Protein AF-A0A2I1HW69-F1 (afdb_monomer_lite)

Foldseek 3Di:
DDQPDQDADFQQAALLQRQRLQPRDRVSVDDDPDDRNDHDDCVRSVDPDDFKDKDKQDVVVVCPPPHPQLVVSNVVSCVSNVNPDDSVHMDMHMHGPVVVVVRVVSVVVVVVVVVVVVVPPDDDDDDDDDDDDDDDDDDDDDDDDDDDDDDDDDDDDDDDDDDDDDDDD

Sequence (169 aa):
MAMPYERQYAIGACFLCQQCLYCESKLSITTCQCDLNKKPTLKNTGREKRNLYSRVYNPQTKHTVYNKLQLEKLVEANKFYSYDIDFSSKFNFSLCVICHNIMTRLKRKFSKNITRASSSMTSKSSSNKNLSSRSSRSKDKLKNLNKTSSLVVTLKMGPQLISKIRNIA

Structure (mmCIF, N/CA/C/O backbone):
data_AF-A0A2I1HW69-F1
#
_entry.id   AF-A0A2I1HW69-F1
#
loop_
_atom_site.group_PDB
_atom_site.id
_atom_site.type_symbol
_atom_site.label_atom_id
_atom_site.label_alt_id
_atom_site.label_comp_id
_atom_site.label_asym_id
_atom_site.label_entity_id
_atom_site.label_seq_id
_atom_site.pdbx_PDB_ins_code
_atom_site.Cartn_x
_atom_site.Cartn_y
_atom_site.Cartn_z
_atom_site.occupancy
_atom_site.B_iso_or_equiv
_atom_site.auth_seq_id
_atom_site.auth_comp_id
_atom_site.auth_asym_id
_atom_site.auth_atom_id
_atom_site.pdbx_PDB_model_num
ATOM 1 N N . MET A 1 1 ? -7.735 21.121 -12.039 1.00 40.25 1 MET A N 1
ATOM 2 C CA . MET A 1 1 ? -6.622 20.165 -12.232 1.00 40.25 1 MET A CA 1
ATOM 3 C C . MET A 1 1 ? -7.207 18.765 -12.177 1.00 40.25 1 MET A C 1
ATOM 5 O O . MET A 1 1 ? -7.644 18.354 -11.111 1.00 40.25 1 MET A O 1
ATOM 9 N N . ALA A 1 2 ? -7.329 18.091 -13.321 1.00 38.12 2 ALA A N 1
ATOM 10 C CA . ALA A 1 2 ? -7.860 16.732 -13.377 1.00 38.12 2 ALA A CA 1
ATOM 11 C C . ALA A 1 2 ? -6.825 15.761 -12.785 1.00 38.12 2 ALA A C 1
ATOM 13 O O . ALA A 1 2 ? -5.681 15.727 -13.237 1.00 38.12 2 ALA A O 1
ATOM 14 N N . MET A 1 3 ? -7.210 15.020 -11.744 1.00 49.12 3 MET A N 1
ATOM 15 C CA . MET A 1 3 ? -6.402 13.926 -11.202 1.00 49.12 3 MET A CA 1
ATOM 16 C C . MET A 1 3 ? -6.294 12.840 -12.282 1.00 49.12 3 MET A C 1
ATOM 18 O O . MET A 1 3 ? -7.328 12.413 -12.799 1.00 49.12 3 MET A O 1
ATOM 22 N N . PRO A 1 4 ? -5.085 12.421 -12.690 1.00 49.62 4 PRO A N 1
ATOM 23 C CA . PRO A 1 4 ? -4.938 11.572 -13.854 1.00 49.62 4 PRO A CA 1
ATOM 24 C C . PRO A 1 4 ? -5.277 10.129 -13.467 1.00 49.62 4 PRO A C 1
ATOM 26 O O . PRO A 1 4 ? -4.478 9.458 -12.817 1.00 49.62 4 PRO A O 1
ATOM 29 N N . TYR A 1 5 ? -6.422 9.660 -13.964 1.00 51.84 5 TYR A N 1
ATOM 30 C CA . TYR A 1 5 ? -6.883 8.268 -14.001 1.00 51.84 5 TYR A CA 1
ATOM 31 C C . TYR A 1 5 ? -7.371 7.673 -12.671 1.00 51.84 5 TYR A C 1
ATOM 33 O O . TYR A 1 5 ? -6.613 7.530 -11.714 1.00 51.84 5 TYR A O 1
ATOM 41 N N . GLU A 1 6 ? -8.622 7.202 -12.672 1.00 54.16 6 GLU A N 1
ATOM 42 C CA . GLU A 1 6 ? -9.007 6.052 -11.852 1.00 54.16 6 GLU A CA 1
ATOM 43 C C . GLU A 1 6 ? -8.069 4.900 -12.208 1.00 54.16 6 GLU A C 1
ATOM 45 O O . GLU A 1 6 ? -7.938 4.514 -13.373 1.00 54.16 6 GLU A O 1
ATOM 50 N N . ARG A 1 7 ? -7.341 4.392 -11.217 1.00 70.00 7 ARG A N 1
ATOM 51 C CA . ARG A 1 7 ? -6.439 3.261 -11.414 1.00 70.00 7 ARG A CA 1
ATOM 52 C C . ARG A 1 7 ? -6.795 2.208 -10.401 1.00 70.00 7 ARG A C 1
ATOM 54 O O . ARG A 1 7 ? -6.652 2.433 -9.204 1.00 70.00 7 ARG A O 1
ATOM 61 N N . GLN A 1 8 ? -7.162 1.029 -10.883 1.00 85.31 8 GLN A N 1
ATOM 62 C CA . GLN A 1 8 ? -7.163 -0.145 -10.027 1.00 85.31 8 GLN A CA 1
ATOM 63 C C . GLN A 1 8 ? -5.765 -0.331 -9.428 1.00 85.31 8 GLN A C 1
ATOM 65 O O . GLN A 1 8 ? -4.737 -0.124 -10.085 1.00 85.31 8 GLN A O 1
ATOM 70 N N . TYR A 1 9 ? -5.723 -0.686 -8.148 1.00 92.38 9 TYR A N 1
ATOM 71 C CA . TYR A 1 9 ? -4.462 -0.904 -7.459 1.00 92.38 9 TYR A CA 1
ATOM 72 C C . TYR A 1 9 ? -3.683 -2.078 -8.081 1.00 92.38 9 TYR A C 1
ATOM 74 O O . TYR A 1 9 ? -4.198 -3.187 -8.191 1.00 92.38 9 TYR A O 1
ATOM 82 N N . ALA A 1 10 ? -2.408 -1.853 -8.413 1.00 91.56 10 ALA A N 1
ATOM 83 C CA . ALA A 1 10 ? -1.507 -2.883 -8.929 1.00 91.56 10 ALA A CA 1
ATOM 84 C C . ALA A 1 10 ? -0.494 -3.339 -7.863 1.00 91.56 10 ALA A C 1
ATOM 86 O O . ALA A 1 10 ? 0.165 -2.522 -7.213 1.00 91.56 10 ALA A O 1
ATOM 87 N N . ILE A 1 11 ? -0.306 -4.654 -7.708 1.00 90.62 11 ILE A N 1
ATOM 88 C CA . ILE A 1 11 ? 0.536 -5.241 -6.645 1.00 90.62 11 ILE A CA 1
ATOM 89 C C . ILE A 1 11 ? 2.034 -4.904 -6.784 1.00 90.62 11 ILE A C 1
ATOM 91 O O . ILE 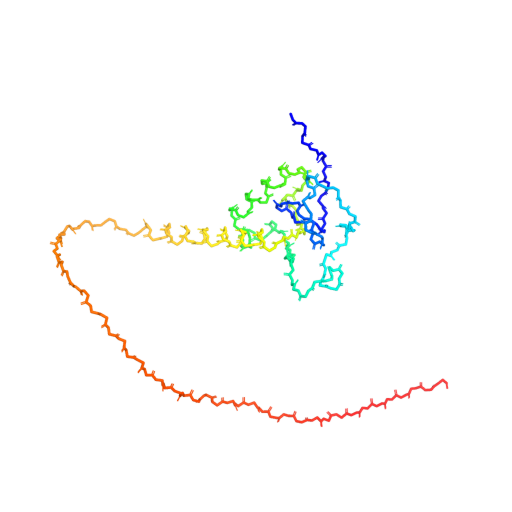A 1 11 ? 2.769 -4.904 -5.786 1.00 90.62 11 ILE A O 1
ATOM 95 N N . GLY A 1 12 ? 2.474 -4.590 -8.005 1.00 92.19 12 GLY A N 1
ATOM 96 C CA . GLY A 1 12 ? 3.800 -4.084 -8.357 1.00 92.19 12 GLY A CA 1
ATOM 97 C C . GLY A 1 12 ? 4.022 -2.606 -8.028 1.00 92.19 12 GLY A C 1
ATOM 98 O O . GLY A 1 12 ? 5.124 -2.096 -8.234 1.00 92.19 12 GLY A O 1
ATOM 99 N N . ALA A 1 13 ? 3.020 -1.920 -7.474 1.00 93.88 13 ALA A N 1
ATOM 100 C CA . ALA A 1 13 ? 3.118 -0.549 -6.997 1.00 93.88 13 ALA A CA 1
ATOM 101 C C . ALA A 1 13 ? 3.024 -0.465 -5.465 1.00 93.88 13 ALA A C 1
ATOM 103 O O . ALA A 1 13 ? 2.310 -1.222 -4.794 1.00 93.88 13 ALA A O 1
ATOM 104 N N . CYS A 1 14 ? 3.731 0.509 -4.893 1.00 95.50 14 CYS A N 1
ATOM 105 C CA . CYS A 1 14 ? 3.540 0.887 -3.501 1.00 95.50 14 CYS A CA 1
ATOM 106 C C . CYS A 1 14 ? 2.154 1.515 -3.321 1.00 95.50 14 CYS A C 1
ATOM 108 O O . CYS A 1 14 ? 1.873 2.562 -3.899 1.00 95.50 14 CYS A O 1
ATOM 110 N N . PHE A 1 15 ? 1.330 0.938 -2.450 1.00 96.31 15 PHE A N 1
ATOM 111 C CA . PHE A 1 15 ? -0.031 1.407 -2.192 1.00 96.31 15 PHE A CA 1
ATOM 112 C C . PHE A 1 15 ? -0.075 2.877 -1.744 1.00 96.31 15 PHE A C 1
ATOM 114 O O . PHE A 1 15 ? -0.875 3.663 -2.237 1.00 96.31 15 PHE A O 1
ATOM 121 N N . LEU A 1 16 ? 0.840 3.287 -0.860 1.00 96.69 16 LEU A N 1
ATOM 122 C CA . LEU A 1 16 ? 0.820 4.630 -0.268 1.00 96.69 16 LEU A CA 1
ATOM 123 C C . LEU A 1 16 ? 1.410 5.732 -1.155 1.00 96.69 16 LEU A C 1
ATOM 125 O O . LEU A 1 16 ? 1.182 6.909 -0.883 1.00 96.69 16 LEU A O 1
ATOM 129 N N . CYS A 1 17 ? 2.216 5.391 -2.162 1.00 95.44 17 CYS A N 1
ATOM 130 C CA . CYS A 1 17 ? 2.924 6.404 -2.944 1.00 95.44 17 CYS A CA 1
ATOM 131 C C . CYS A 1 17 ? 2.950 6.164 -4.454 1.00 95.44 17 CYS A C 1
ATOM 133 O O . CYS A 1 17 ? 3.603 6.943 -5.142 1.00 95.44 17 CYS A O 1
ATOM 135 N N . GLN A 1 18 ? 2.306 5.119 -4.976 1.00 93.88 18 GLN A N 1
ATOM 136 C CA . GLN A 1 18 ? 2.347 4.752 -6.397 1.00 93.88 18 GLN A CA 1
ATOM 137 C C . GLN A 1 18 ? 3.769 4.660 -6.984 1.00 93.88 18 GLN A C 1
ATOM 139 O O . GLN A 1 18 ? 3.990 4.890 -8.167 1.00 93.88 18 GLN A O 1
ATOM 144 N N . GLN A 1 19 ? 4.772 4.347 -6.167 1.00 93.75 19 GLN A N 1
ATOM 145 C CA . GLN A 1 19 ? 6.111 4.063 -6.670 1.00 93.75 19 GLN A CA 1
ATOM 146 C C . GLN A 1 19 ? 6.138 2.648 -7.253 1.00 93.75 19 GLN A C 1
ATOM 148 O O . GLN A 1 19 ? 5.696 1.711 -6.583 1.00 93.75 19 GLN A O 1
ATOM 153 N N . CYS A 1 20 ? 6.663 2.487 -8.468 1.00 92.62 20 CYS A N 1
ATOM 154 C CA . CYS A 1 20 ? 6.915 1.176 -9.052 1.00 92.62 20 CYS A CA 1
ATOM 155 C C . CYS A 1 20 ? 7.955 0.436 -8.211 1.00 92.62 20 CYS A C 1
ATOM 157 O O . CYS A 1 20 ? 9.022 0.963 -7.912 1.00 92.62 20 CYS A O 1
ATOM 159 N N . LEU A 1 21 ? 7.666 -0.799 -7.829 1.00 92.38 21 LEU A N 1
ATOM 160 C CA . LEU A 1 21 ? 8.534 -1.578 -6.946 1.00 92.38 21 LEU A CA 1
ATOM 161 C C . LEU A 1 21 ? 9.628 -2.349 -7.699 1.00 92.38 21 LEU A C 1
ATOM 163 O O . LEU A 1 21 ? 10.435 -3.032 -7.071 1.00 92.38 21 LEU A O 1
ATOM 167 N N . TYR A 1 22 ? 9.655 -2.221 -9.026 1.00 90.19 22 TYR A N 1
ATOM 168 C CA . TYR A 1 22 ? 10.688 -2.750 -9.912 1.00 90.19 22 TYR A CA 1
ATOM 169 C C . TYR A 1 22 ? 11.728 -1.674 -10.247 1.00 90.19 22 TYR A C 1
ATOM 171 O O . TYR A 1 22 ? 12.899 -1.800 -9.889 1.00 90.19 22 TYR A O 1
ATOM 179 N N . CYS A 1 23 ? 11.278 -0.588 -10.882 1.00 89.75 23 CYS A N 1
ATOM 180 C CA . CYS A 1 23 ? 12.136 0.475 -11.409 1.00 89.75 23 CYS A CA 1
ATOM 181 C C . CYS A 1 23 ? 12.105 1.777 -10.594 1.00 89.75 23 CYS A C 1
ATOM 183 O O . CYS A 1 23 ? 12.738 2.746 -10.988 1.00 89.75 23 CYS A O 1
ATOM 185 N N . GLU A 1 24 ? 11.357 1.831 -9.487 1.00 89.94 24 GLU A N 1
ATOM 186 C CA . GLU A 1 24 ? 11.245 3.000 -8.594 1.00 89.94 24 GLU A CA 1
ATOM 187 C C . GLU A 1 24 ? 10.648 4.275 -9.190 1.00 89.94 24 GLU A C 1
ATOM 189 O O . GLU A 1 24 ? 10.500 5.263 -8.469 1.00 89.94 24 GLU A O 1
ATOM 194 N N . SER A 1 25 ? 10.210 4.248 -10.446 1.00 90.06 25 SER A N 1
ATOM 195 C CA . SER A 1 25 ? 9.507 5.364 -11.075 1.00 90.06 25 SER A CA 1
ATOM 196 C C . SER A 1 25 ? 8.204 5.690 -10.342 1.00 90.06 25 SER A C 1
ATOM 198 O O . SER A 1 25 ? 7.474 4.804 -9.885 1.00 90.06 25 SER A O 1
ATOM 200 N N . LYS A 1 26 ? 7.885 6.981 -10.246 1.00 91.19 26 LYS A N 1
ATOM 201 C CA . LYS A 1 26 ? 6.626 7.464 -9.679 1.00 91.19 26 LYS A CA 1
ATOM 202 C C . LYS A 1 26 ? 5.516 7.317 -10.722 1.00 91.19 26 LYS A C 1
ATOM 204 O O . LYS A 1 26 ? 5.424 8.118 -11.647 1.00 91.19 26 LYS A O 1
ATOM 209 N N . LEU A 1 27 ? 4.645 6.326 -10.548 1.00 89.31 27 LEU A N 1
ATOM 210 C CA . LEU A 1 27 ? 3.608 5.989 -11.531 1.00 89.31 27 LEU A CA 1
ATOM 211 C C . LEU A 1 27 ? 2.553 7.092 -11.694 1.00 89.31 27 LEU A C 1
ATOM 213 O O . LEU A 1 27 ? 1.882 7.142 -12.721 1.00 89.31 27 LEU A O 1
ATOM 217 N N . SER A 1 28 ? 2.409 7.988 -10.713 1.00 80.75 28 SER A N 1
ATOM 218 C CA . SER A 1 28 ? 1.500 9.137 -10.809 1.00 80.75 28 SER A CA 1
ATOM 219 C C . SER A 1 28 ? 1.988 10.227 -11.772 1.00 80.75 28 SER A C 1
ATOM 221 O O . SER A 1 28 ? 1.219 11.123 -12.092 1.00 80.75 28 SER A O 1
ATOM 223 N N . ILE A 1 29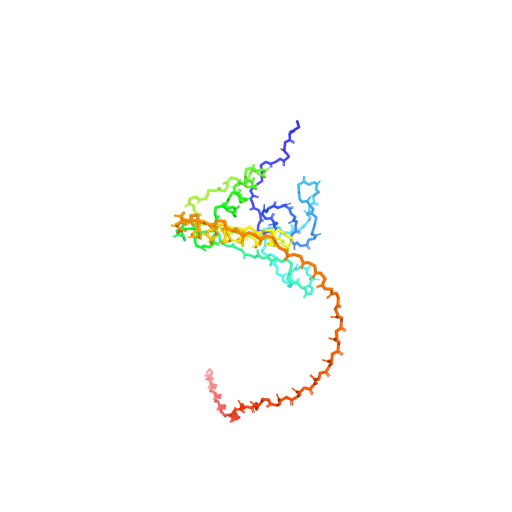 ? 3.260 10.190 -12.190 1.00 79.38 29 ILE A N 1
ATOM 224 C CA . ILE A 1 29 ? 3.901 11.233 -13.012 1.00 79.38 29 ILE A CA 1
ATOM 225 C C . ILE A 1 29 ? 4.479 10.636 -14.298 1.00 79.38 29 ILE A C 1
ATOM 227 O O . ILE A 1 29 ? 4.448 11.271 -15.346 1.00 79.38 29 ILE A O 1
ATOM 231 N N . THR A 1 30 ? 5.008 9.414 -14.228 1.00 81.00 30 THR A N 1
ATOM 232 C CA . THR A 1 30 ? 5.785 8.806 -15.310 1.00 81.00 30 THR A CA 1
ATOM 233 C C . THR A 1 30 ? 5.197 7.459 -15.706 1.00 81.00 30 THR A C 1
ATOM 235 O O . THR A 1 30 ? 4.746 6.687 -14.855 1.00 81.00 30 THR A O 1
ATOM 238 N N . THR A 1 31 ? 5.232 7.159 -17.003 1.00 81.81 31 THR A N 1
ATOM 239 C CA . THR A 1 31 ? 4.901 5.833 -17.529 1.00 81.81 31 THR A CA 1
ATOM 240 C C . THR A 1 31 ? 5.986 4.822 -17.147 1.00 81.81 31 THR A C 1
ATOM 242 O O . THR A 1 31 ? 7.161 5.153 -16.995 1.00 81.81 31 THR A O 1
ATOM 245 N N . CYS A 1 32 ? 5.589 3.572 -16.933 1.00 86.00 32 CYS A N 1
ATOM 246 C CA . CYS A 1 32 ? 6.475 2.489 -16.518 1.00 86.00 32 CYS A CA 1
ATOM 247 C C . CYS A 1 32 ? 6.236 1.277 -17.418 1.00 86.00 32 CYS A C 1
ATOM 249 O O . CYS A 1 32 ? 5.090 0.981 -17.737 1.00 86.00 32 CYS A O 1
ATOM 251 N N . GLN A 1 33 ? 7.313 0.583 -17.797 1.00 88.88 33 GLN A N 1
ATOM 252 C CA . GLN A 1 33 ? 7.274 -0.611 -18.654 1.00 88.88 33 GLN A CA 1
ATOM 253 C C . GLN A 1 33 ? 7.292 -1.929 -17.860 1.00 88.88 33 GLN A C 1
ATOM 255 O O . GLN A 1 33 ? 7.381 -3.011 -18.431 1.00 88.88 33 GLN A O 1
ATOM 260 N N . CYS A 1 34 ? 7.272 -1.863 -16.527 1.00 88.94 34 CYS A N 1
ATOM 261 C CA . CYS A 1 34 ? 7.279 -3.057 -15.692 1.00 88.94 34 CYS A CA 1
ATOM 262 C C . CYS A 1 34 ? 5.893 -3.708 -15.659 1.00 88.94 34 CYS A C 1
ATOM 264 O O . CYS A 1 34 ? 4.875 -3.023 -15.607 1.00 88.94 34 CYS A O 1
ATOM 266 N N . ASP A 1 35 ? 5.863 -5.036 -15.582 1.00 89.44 35 ASP A N 1
ATOM 267 C CA . ASP A 1 35 ? 4.634 -5.786 -15.331 1.00 89.44 35 ASP A CA 1
ATOM 268 C C . ASP A 1 35 ? 4.197 -5.612 -13.865 1.00 89.44 35 ASP A C 1
ATOM 270 O O . ASP A 1 35 ? 4.711 -6.270 -12.956 1.00 89.44 35 ASP A O 1
ATOM 274 N N . LEU A 1 36 ? 3.257 -4.692 -13.634 1.00 89.69 36 LEU A N 1
ATOM 275 C CA . LEU A 1 36 ? 2.774 -4.334 -12.296 1.00 89.69 36 LEU A CA 1
ATOM 276 C C . LEU A 1 36 ? 1.774 -5.341 -11.710 1.00 89.69 36 LEU A C 1
ATOM 278 O O . LEU A 1 36 ? 1.445 -5.245 -10.525 1.00 89.69 36 LEU A O 1
ATOM 282 N N . ASN A 1 37 ? 1.292 -6.298 -12.504 1.00 87.94 37 ASN A N 1
ATOM 283 C CA . ASN A 1 37 ? 0.369 -7.336 -12.038 1.00 87.94 37 ASN A CA 1
ATOM 284 C C . ASN A 1 37 ? 1.119 -8.488 -11.368 1.00 87.94 37 ASN A C 1
ATOM 286 O O . ASN A 1 37 ? 0.560 -9.229 -10.556 1.00 87.94 37 ASN A O 1
ATOM 290 N N . LYS A 1 38 ? 2.414 -8.619 -11.660 1.00 85.94 38 LYS A N 1
ATOM 291 C CA . LYS A 1 38 ? 3.289 -9.562 -10.976 1.00 85.94 38 LYS A CA 1
ATOM 292 C C . LYS A 1 38 ? 3.774 -8.978 -9.657 1.00 85.94 38 LYS A C 1
ATOM 294 O O . LYS A 1 38 ? 4.020 -7.786 -9.495 1.00 85.94 38 LYS A O 1
ATOM 299 N N . LYS A 1 39 ? 3.925 -9.862 -8.672 1.00 84.88 39 LYS A N 1
ATOM 300 C CA . LYS A 1 39 ? 4.506 -9.502 -7.384 1.00 84.88 39 LYS A CA 1
ATOM 301 C C . LYS A 1 39 ? 6.024 -9.317 -7.542 1.00 84.88 39 LYS A C 1
ATOM 303 O O . LYS A 1 39 ? 6.700 -10.248 -8.000 1.00 84.88 39 LYS A O 1
ATOM 308 N N . PRO A 1 40 ? 6.595 -8.183 -7.105 1.00 83.44 40 PRO A N 1
ATOM 309 C CA . PRO A 1 40 ? 8.040 -8.015 -7.090 1.00 83.44 40 PRO A CA 1
ATOM 310 C C . PRO A 1 40 ? 8.692 -9.006 -6.117 1.00 83.44 40 PRO A C 1
ATOM 312 O O . PRO A 1 40 ? 8.227 -9.235 -4.998 1.00 83.44 40 PRO A O 1
ATOM 315 N N . THR A 1 41 ? 9.790 -9.605 -6.546 1.00 81.00 41 THR A N 1
ATOM 316 C CA . THR A 1 41 ? 10.643 -10.537 -5.806 1.00 81.00 41 THR A CA 1
ATOM 317 C C . THR A 1 41 ? 12.097 -10.106 -5.998 1.00 81.00 41 THR A C 1
ATOM 319 O O . THR A 1 41 ? 12.408 -9.380 -6.940 1.00 81.00 41 THR A O 1
ATOM 322 N N . LEU A 1 42 ? 13.025 -10.540 -5.134 1.00 74.38 42 LEU A N 1
ATOM 323 C CA . LEU A 1 42 ? 14.448 -10.227 -5.359 1.00 74.38 42 LEU A CA 1
ATOM 324 C C . LEU A 1 42 ? 14.900 -10.674 -6.760 1.00 74.38 42 LEU A C 1
ATOM 326 O O . LEU A 1 42 ? 15.548 -9.915 -7.472 1.00 74.38 42 LEU A O 1
ATOM 330 N N . LYS A 1 43 ? 14.466 -11.870 -7.183 1.00 73.56 43 LYS A N 1
ATOM 331 C CA . LYS A 1 43 ? 14.834 -12.464 -8.473 1.00 73.56 43 LYS A CA 1
ATOM 332 C C . LYS A 1 43 ? 14.392 -11.617 -9.671 1.00 73.56 43 LYS A C 1
ATOM 334 O O . LYS A 1 43 ? 15.162 -11.466 -10.605 1.00 73.56 43 LYS A O 1
ATOM 339 N N . ASN A 1 44 ? 13.178 -11.061 -9.650 1.00 73.06 44 ASN A N 1
ATOM 340 C CA . ASN A 1 44 ? 12.619 -10.334 -10.802 1.00 73.06 44 ASN A CA 1
ATOM 341 C C . ASN A 1 44 ? 12.824 -8.809 -10.759 1.00 73.06 44 ASN A C 1
ATOM 343 O O . ASN A 1 44 ? 12.435 -8.121 -11.697 1.00 73.06 44 ASN A O 1
ATOM 347 N N . THR A 1 45 ? 13.407 -8.277 -9.683 1.00 72.19 45 THR A N 1
ATOM 348 C CA . THR A 1 45 ? 13.758 -6.850 -9.584 1.00 72.19 45 THR A CA 1
ATOM 349 C C . THR A 1 45 ? 15.212 -6.580 -9.961 1.00 72.19 45 THR A C 1
ATOM 351 O O . THR A 1 45 ? 15.571 -5.424 -10.154 1.00 72.19 45 THR A O 1
ATOM 354 N N . GLY A 1 46 ? 16.051 -7.620 -10.059 1.00 73.38 46 GLY A N 1
ATOM 355 C CA . GLY A 1 46 ? 17.488 -7.471 -10.310 1.00 73.38 46 GLY A CA 1
ATOM 356 C C . GLY A 1 46 ? 18.238 -6.828 -9.141 1.00 73.38 46 GLY A C 1
ATOM 357 O O . GLY A 1 46 ? 19.301 -6.251 -9.335 1.00 73.38 46 GLY A O 1
ATOM 358 N N . ARG A 1 47 ? 17.670 -6.872 -7.927 1.00 71.38 47 ARG A N 1
ATOM 359 C CA . ARG A 1 47 ? 18.212 -6.177 -6.754 1.00 71.38 47 ARG A CA 1
ATOM 360 C C . ARG A 1 47 ? 18.716 -7.146 -5.699 1.00 71.38 47 ARG A C 1
ATOM 362 O O . ARG A 1 47 ? 18.067 -8.140 -5.386 1.00 71.38 47 ARG A O 1
ATOM 369 N N . GLU A 1 48 ? 19.818 -6.767 -5.062 1.00 69.75 48 GLU A N 1
ATOM 370 C CA . GLU A 1 48 ? 20.458 -7.548 -3.996 1.00 69.75 48 GLU A CA 1
ATOM 371 C C . GLU A 1 48 ? 19.687 -7.524 -2.667 1.00 69.75 48 GLU A C 1
ATOM 373 O O . GLU A 1 48 ? 19.876 -8.387 -1.812 1.00 69.75 48 GLU A O 1
ATOM 378 N N . LYS A 1 49 ? 18.811 -6.530 -2.460 1.00 68.00 49 LYS A N 1
ATOM 379 C CA . LYS A 1 49 ? 18.091 -6.325 -1.193 1.00 68.00 49 LYS A CA 1
ATOM 380 C C . LYS A 1 49 ? 16.588 -6.184 -1.388 1.00 68.00 49 LYS A C 1
ATOM 382 O O . LYS A 1 49 ? 16.089 -5.725 -2.415 1.00 68.00 49 LYS A O 1
ATOM 387 N N . ARG A 1 50 ? 15.856 -6.566 -0.339 1.00 68.75 50 ARG A N 1
ATOM 388 C CA . ARG A 1 50 ? 14.393 -6.507 -0.275 1.00 68.75 50 ARG A CA 1
ATOM 389 C C . ARG A 1 50 ? 13.912 -5.054 -0.262 1.00 68.75 50 ARG A C 1
ATOM 391 O O . ARG A 1 50 ? 13.941 -4.409 0.778 1.00 68.75 50 ARG A O 1
ATOM 398 N N . ASN A 1 51 ? 13.377 -4.588 -1.388 1.00 75.56 51 ASN A N 1
ATOM 399 C CA . ASN A 1 51 ? 12.809 -3.236 -1.517 1.00 75.56 51 ASN A CA 1
ATOM 400 C C . ASN A 1 51 ? 11.278 -3.188 -1.407 1.00 75.56 51 ASN A C 1
ATOM 402 O O . ASN A 1 51 ? 10.648 -2.170 -1.689 1.00 75.56 51 ASN A O 1
ATOM 406 N N . LEU A 1 52 ? 10.680 -4.293 -0.952 1.00 89.25 52 LEU A N 1
ATOM 407 C CA . LEU A 1 52 ? 9.240 -4.482 -0.878 1.00 89.25 52 LEU A CA 1
ATOM 408 C C . LEU A 1 52 ? 8.809 -5.142 0.433 1.00 89.25 52 LEU A C 1
ATOM 410 O O . LEU A 1 52 ? 9.334 -6.184 0.847 1.00 89.25 52 LEU A O 1
ATOM 414 N N . TYR A 1 53 ? 7.733 -4.603 0.997 1.00 92.19 53 TYR A N 1
ATOM 415 C CA . TYR A 1 53 ? 7.003 -5.179 2.116 1.00 92.19 53 TYR A CA 1
ATOM 416 C C . TYR A 1 53 ? 5.568 -5.489 1.702 1.00 92.19 53 TYR A C 1
ATOM 418 O O . TYR A 1 53 ? 4.734 -4.590 1.623 1.00 92.19 53 TYR A O 1
ATOM 426 N N . SER A 1 54 ? 5.279 -6.767 1.462 1.00 92.62 54 SER A N 1
ATOM 427 C CA . SER A 1 54 ? 3.908 -7.241 1.267 1.00 92.62 54 SER A CA 1
ATOM 428 C C . SER A 1 54 ? 3.154 -7.265 2.590 1.00 92.62 54 SER A C 1
ATOM 430 O O . SER A 1 54 ? 3.709 -7.612 3.638 1.00 92.62 54 SER A O 1
ATOM 432 N N . ARG A 1 55 ? 1.887 -6.886 2.530 1.00 93.56 55 ARG A N 1
ATOM 433 C CA . ARG A 1 55 ? 0.995 -6.704 3.663 1.00 93.56 55 ARG A CA 1
ATOM 434 C C . ARG A 1 55 ? -0.396 -7.204 3.295 1.00 93.56 55 ARG A C 1
ATOM 436 O O . ARG A 1 55 ? -0.769 -7.229 2.128 1.00 93.56 55 ARG A O 1
ATOM 443 N N . VAL A 1 56 ? -1.145 -7.581 4.321 1.00 94.25 56 VAL A N 1
ATOM 444 C CA . VAL A 1 56 ? -2.557 -7.945 4.217 1.00 94.25 56 VAL A CA 1
ATOM 445 C C . VAL A 1 56 ? -3.296 -7.062 5.199 1.00 94.25 56 VAL A C 1
ATOM 447 O O . VAL A 1 56 ? -2.880 -6.986 6.357 1.00 94.25 56 VAL A O 1
ATOM 450 N N . TYR A 1 57 ? -4.330 -6.367 4.748 1.00 94.12 57 TYR A N 1
ATOM 451 C CA . TYR A 1 57 ? -5.313 -5.754 5.626 1.00 94.12 57 TYR A CA 1
ATOM 452 C C . TYR A 1 57 ? -6.437 -6.757 5.878 1.00 94.12 57 TYR A C 1
ATOM 454 O O . TYR A 1 57 ? -6.881 -7.449 4.964 1.00 94.12 57 TYR A O 1
ATOM 462 N N . ASN A 1 58 ? -6.869 -6.856 7.133 1.00 93.81 58 ASN A N 1
ATOM 463 C CA . ASN A 1 58 ? -7.958 -7.736 7.521 1.00 93.81 58 ASN A CA 1
ATOM 464 C C . ASN A 1 58 ? -8.841 -7.045 8.577 1.00 93.81 58 ASN A C 1
ATOM 466 O O . ASN A 1 58 ? -8.389 -6.904 9.723 1.00 93.81 58 ASN A O 1
ATOM 470 N N . PRO A 1 59 ? -10.086 -6.664 8.234 1.00 90.38 59 PRO A N 1
ATOM 471 C CA . PRO A 1 59 ? -10.985 -5.964 9.152 1.00 90.38 59 PRO A CA 1
ATOM 472 C C . PRO A 1 59 ? -11.387 -6.833 10.353 1.00 90.38 59 PRO A C 1
ATOM 474 O O . PRO A 1 59 ? -11.580 -6.323 11.455 1.00 90.38 59 PRO A O 1
ATOM 477 N N . GLN A 1 60 ? -11.376 -8.164 10.204 1.00 89.56 60 GLN A N 1
ATOM 478 C CA . GLN A 1 60 ? -11.704 -9.107 11.283 1.00 89.56 60 GLN A CA 1
ATOM 479 C C . GLN A 1 60 ? -10.683 -9.091 12.431 1.00 89.56 60 GLN A C 1
ATOM 481 O O . GLN A 1 60 ? -10.964 -9.583 13.519 1.00 89.56 60 GLN A O 1
ATOM 486 N N . THR A 1 61 ? -9.497 -8.507 12.224 1.00 85.31 61 THR A N 1
ATOM 487 C CA . THR A 1 61 ? -8.458 -8.431 13.266 1.00 85.31 61 THR A CA 1
ATOM 488 C C . THR A 1 61 ? -8.742 -7.381 14.343 1.00 85.31 61 THR A C 1
ATOM 490 O O . THR A 1 61 ? -7.907 -7.205 15.233 1.00 85.31 61 THR A O 1
ATOM 493 N N . LYS A 1 62 ? -9.878 -6.665 14.278 1.00 74.38 62 LYS A N 1
ATOM 494 C CA . LYS A 1 62 ? -10.283 -5.627 15.248 1.00 74.38 62 LYS A CA 1
ATOM 495 C C . LYS A 1 62 ? -9.152 -4.633 15.565 1.00 74.38 62 LYS A C 1
ATOM 497 O O . LYS A 1 62 ? -8.913 -4.293 16.717 1.00 74.38 62 LYS A O 1
ATOM 502 N N . HIS A 1 63 ? -8.402 -4.212 14.546 1.00 69.31 63 HIS A N 1
ATOM 503 C CA . HIS A 1 63 ? -7.279 -3.267 14.661 1.00 69.31 63 HIS A CA 1
ATOM 504 C C . HIS A 1 63 ? -6.049 -3.730 15.466 1.00 69.31 63 HIS A C 1
ATOM 506 O O . HIS A 1 63 ? -5.142 -2.935 15.716 1.00 69.31 63 HIS A O 1
ATOM 512 N N . THR A 1 64 ? -5.941 -5.016 15.815 1.00 73.38 64 THR A N 1
ATOM 513 C CA . THR A 1 64 ? -4.732 -5.559 16.475 1.00 73.38 64 THR A CA 1
ATOM 514 C C . THR A 1 64 ? -3.493 -5.496 15.571 1.00 73.38 64 THR A C 1
ATOM 516 O O . THR A 1 64 ? -2.370 -5.287 16.037 1.00 73.38 64 THR A O 1
ATOM 519 N N . VAL A 1 65 ? -3.688 -5.620 14.253 1.00 82.81 65 VAL A N 1
ATOM 520 C CA . VAL A 1 65 ? -2.608 -5.542 13.257 1.00 82.81 65 VAL A CA 1
ATOM 521 C C . VAL A 1 65 ? -2.385 -4.106 12.773 1.00 82.81 65 VAL A C 1
ATOM 523 O O . VAL A 1 65 ? -1.231 -3.665 12.710 1.00 82.81 65 VAL A O 1
ATOM 526 N N . TYR A 1 66 ? -3.472 -3.385 12.475 1.00 88.94 66 TYR A N 1
ATOM 527 C CA . TYR A 1 66 ? -3.466 -1.985 12.036 1.00 88.94 66 TYR A CA 1
ATOM 528 C C . TYR A 1 66 ? -4.258 -1.120 12.995 1.00 88.94 66 TYR A C 1
ATOM 530 O O . TYR A 1 66 ? -5.474 -1.258 13.093 1.00 88.94 66 TYR A O 1
ATOM 538 N N . ASN A 1 67 ? -3.576 -0.183 13.640 1.00 91.50 67 ASN A N 1
ATOM 539 C CA . ASN A 1 67 ? -4.250 0.796 14.479 1.00 91.50 67 ASN A CA 1
ATOM 540 C C . ASN A 1 67 ? -5.005 1.855 13.651 1.00 91.50 67 ASN A C 1
ATOM 542 O O . ASN A 1 67 ? -4.898 1.904 12.423 1.00 91.50 67 ASN A O 1
ATOM 546 N N . LYS A 1 68 ? -5.711 2.752 14.352 1.00 91.31 68 LYS A N 1
ATOM 547 C CA . LYS A 1 68 ? -6.488 3.842 13.746 1.00 91.31 68 LYS A CA 1
ATOM 548 C C . LYS A 1 68 ? -5.662 4.710 12.785 1.00 91.31 68 LYS A C 1
ATOM 550 O O . LYS A 1 68 ? -6.058 4.885 11.644 1.00 91.31 68 LYS A O 1
ATOM 555 N N . LEU A 1 69 ? -4.480 5.169 13.204 1.00 94.00 69 LEU A N 1
ATOM 556 C CA . LEU A 1 69 ? -3.618 6.038 12.386 1.00 94.00 69 LEU A CA 1
ATOM 557 C C . LEU A 1 69 ? -3.111 5.345 11.113 1.00 94.00 69 LEU A C 1
ATOM 559 O O . LEU A 1 69 ? -2.943 5.967 10.068 1.00 94.00 69 LEU A O 1
ATOM 563 N N . GLN A 1 70 ? -2.820 4.047 11.201 1.00 95.38 70 GLN A N 1
ATOM 564 C CA . GLN A 1 70 ? -2.423 3.251 10.046 1.00 95.38 70 GLN A CA 1
ATOM 565 C C . GLN A 1 70 ? -3.594 3.068 9.079 1.00 95.38 70 GLN A C 1
ATOM 567 O O . GLN A 1 70 ? -3.382 3.152 7.873 1.00 95.38 70 GLN A O 1
ATOM 572 N N . LEU A 1 71 ? -4.806 2.841 9.595 1.00 94.31 71 LEU A N 1
ATOM 573 C CA . LEU A 1 71 ? -6.007 2.734 8.771 1.00 94.31 71 LEU A CA 1
ATOM 574 C C . LEU A 1 71 ? -6.338 4.063 8.087 1.00 94.31 71 LEU A C 1
ATOM 576 O O . LEU A 1 71 ? -6.536 4.069 6.879 1.00 94.31 71 LEU A O 1
ATOM 580 N N . GLU A 1 72 ? -6.302 5.180 8.814 1.00 95.69 72 GLU A N 1
ATOM 581 C CA . GLU A 1 72 ? -6.473 6.525 8.246 1.00 95.69 72 GLU A CA 1
ATOM 582 C C . GLU A 1 72 ? -5.502 6.761 7.084 1.00 95.69 72 GLU A C 1
ATOM 584 O O . GLU A 1 72 ? -5.916 7.222 6.025 1.00 95.69 72 GLU A O 1
ATOM 589 N N . LYS A 1 73 ? -4.232 6.352 7.228 1.00 97.38 73 LYS A N 1
ATOM 590 C CA . LYS A 1 73 ? -3.239 6.479 6.151 1.00 97.38 73 LYS A CA 1
ATOM 591 C C . LYS A 1 73 ? -3.571 5.632 4.919 1.00 97.38 73 LYS A C 1
ATOM 593 O O . LYS A 1 73 ? -3.296 6.057 3.798 1.00 97.38 73 LYS A O 1
ATOM 598 N N . LEU A 1 74 ? -4.121 4.431 5.111 1.00 96.69 74 LEU A N 1
ATOM 599 C CA . LEU A 1 74 ? -4.549 3.577 4.001 1.00 96.69 74 LEU A CA 1
ATOM 600 C C . LEU A 1 74 ? -5.790 4.151 3.308 1.00 96.69 74 LEU A C 1
ATOM 602 O O . LEU A 1 74 ? -5.817 4.190 2.083 1.00 96.69 74 LEU A O 1
ATOM 606 N N . VAL A 1 75 ? -6.773 4.635 4.070 1.00 96.00 75 VAL A N 1
ATOM 607 C CA . VAL A 1 75 ? -7.992 5.269 3.541 1.00 96.00 75 VAL A CA 1
ATOM 608 C C . VAL A 1 75 ? -7.656 6.553 2.780 1.00 96.00 75 VAL A C 1
ATOM 610 O O . VAL A 1 75 ? -8.165 6.767 1.683 1.00 96.00 75 VAL A O 1
ATOM 613 N N . GLU A 1 76 ? -6.750 7.374 3.314 1.00 96.69 76 GLU A N 1
ATOM 614 C CA . GLU A 1 76 ? -6.240 8.575 2.646 1.00 96.69 76 GLU A CA 1
ATOM 615 C C . GLU A 1 76 ? -5.618 8.223 1.291 1.00 96.69 76 GLU A C 1
ATOM 617 O O . GLU A 1 76 ? -5.965 8.837 0.287 1.00 96.69 76 GLU A O 1
ATOM 622 N N . ALA A 1 77 ? -4.749 7.207 1.235 1.00 95.69 77 ALA A N 1
ATOM 623 C CA . ALA A 1 77 ? -4.152 6.762 -0.022 1.00 95.69 77 ALA A CA 1
ATOM 624 C C . ALA A 1 77 ? -5.193 6.174 -0.989 1.00 95.69 77 ALA A C 1
ATOM 626 O O . ALA A 1 77 ? -5.145 6.483 -2.175 1.00 95.69 77 ALA A O 1
ATOM 627 N N . ASN A 1 78 ? -6.145 5.379 -0.491 1.00 95.56 78 ASN A N 1
ATOM 628 C CA . ASN A 1 78 ? -7.236 4.823 -1.292 1.00 95.56 78 ASN A CA 1
ATOM 629 C C . ASN A 1 78 ? -8.044 5.917 -1.993 1.00 95.56 78 ASN A C 1
ATOM 631 O O . ASN A 1 78 ? -8.283 5.830 -3.193 1.00 95.56 78 ASN A O 1
ATOM 635 N N . LYS A 1 79 ? -8.397 6.972 -1.247 1.00 94.31 79 LYS A N 1
ATOM 636 C CA . LYS A 1 79 ? -9.112 8.138 -1.770 1.00 94.31 79 LYS A CA 1
ATOM 637 C C . LYS A 1 79 ? -8.239 8.975 -2.702 1.00 94.31 79 LYS A C 1
ATOM 639 O O . LYS A 1 79 ? -8.699 9.390 -3.754 1.00 94.31 79 LYS A O 1
ATOM 644 N N . PHE A 1 80 ? -6.992 9.242 -2.315 1.00 93.31 80 PHE A N 1
ATOM 645 C CA . PHE A 1 80 ? -6.094 10.106 -3.080 1.00 93.31 80 PHE A CA 1
ATOM 646 C C . PHE A 1 80 ? -5.744 9.513 -4.448 1.00 93.31 80 PHE A C 1
ATOM 648 O O . PHE A 1 80 ? -5.614 10.251 -5.415 1.00 93.31 80 PHE A O 1
ATOM 655 N N . TYR A 1 81 ? -5.590 8.194 -4.534 1.00 91.69 81 TYR A N 1
ATOM 656 C CA . TYR A 1 81 ? -5.255 7.506 -5.780 1.00 91.69 81 TYR A CA 1
ATOM 657 C C . TYR A 1 81 ? -6.456 6.855 -6.472 1.00 91.69 81 TYR A C 1
ATOM 659 O O . TYR A 1 81 ? -6.257 6.168 -7.471 1.00 91.69 81 TYR A O 1
ATOM 667 N N . SER A 1 82 ? -7.666 7.050 -5.939 1.00 92.19 82 SER A N 1
ATOM 668 C CA . SER A 1 82 ? -8.913 6.487 -6.465 1.00 92.19 82 SER A CA 1
ATOM 669 C C . SER A 1 82 ? -8.819 4.981 -6.751 1.00 92.19 82 SER A C 1
ATOM 671 O O . SER A 1 82 ? -9.181 4.532 -7.834 1.00 92.19 82 SER A O 1
ATOM 673 N N . TYR A 1 83 ? -8.286 4.200 -5.801 1.00 92.56 83 TYR A N 1
ATOM 674 C CA . TYR A 1 83 ? -8.144 2.746 -5.984 1.00 92.56 83 TYR A CA 1
ATOM 675 C C . TYR A 1 83 ? -9.457 1.970 -5.812 1.00 92.56 83 TYR A C 1
ATOM 677 O O . TYR A 1 83 ? -9.490 0.791 -6.151 1.00 92.56 83 TYR A O 1
ATOM 685 N N . ASP A 1 84 ? -10.482 2.604 -5.233 1.00 92.25 84 ASP A N 1
ATOM 686 C CA . ASP A 1 84 ? -11.794 2.011 -4.938 1.00 92.25 84 ASP A CA 1
ATOM 687 C C . ASP A 1 84 ? -11.733 0.710 -4.106 1.00 92.25 84 ASP A C 1
ATOM 689 O O . ASP A 1 84 ? -12.464 -0.253 -4.317 1.00 92.25 84 ASP A O 1
ATOM 693 N N . ILE A 1 85 ? -10.810 0.646 -3.137 1.00 93.62 85 ILE A N 1
ATOM 694 C CA . ILE A 1 85 ? -10.703 -0.503 -2.227 1.00 93.62 85 ILE A CA 1
ATOM 695 C C . ILE A 1 85 ? -11.731 -0.398 -1.100 1.00 93.62 85 ILE A C 1
ATOM 697 O O . ILE A 1 85 ? -11.727 0.567 -0.328 1.00 93.62 85 ILE A O 1
ATOM 701 N N . ASP A 1 86 ? -12.528 -1.453 -0.939 1.00 94.06 86 ASP A N 1
ATOM 702 C CA . ASP A 1 86 ? -13.418 -1.637 0.204 1.00 94.06 86 ASP A CA 1
ATOM 703 C C . ASP A 1 86 ? -12.675 -2.215 1.424 1.00 94.06 86 ASP A C 1
ATOM 705 O O . ASP A 1 86 ? -12.263 -3.381 1.456 1.00 94.06 86 ASP A O 1
ATOM 709 N N . PHE A 1 87 ? -12.560 -1.398 2.474 1.00 92.44 87 PHE A N 1
ATOM 710 C CA . PHE A 1 87 ? -11.976 -1.773 3.766 1.00 92.44 87 PHE A CA 1
ATOM 711 C C . PHE A 1 87 ? -12.909 -2.625 4.649 1.00 92.44 87 PHE A C 1
ATOM 713 O O . PHE A 1 87 ? -12.524 -3.004 5.755 1.00 92.44 87 PHE A O 1
ATOM 720 N N . SER A 1 88 ? -14.106 -2.974 4.183 1.00 92.69 88 SER A N 1
ATOM 721 C CA . SER A 1 88 ? -14.955 -4.001 4.808 1.00 92.69 88 SER A CA 1
ATOM 722 C C . SER A 1 88 ? -14.472 -5.417 4.472 1.00 92.69 88 SER A C 1
ATOM 724 O O . SER A 1 88 ? -14.827 -6.381 5.155 1.00 92.69 88 SER A O 1
ATOM 726 N N . SER A 1 89 ? -13.594 -5.545 3.471 1.00 92.81 89 SER A N 1
ATOM 727 C CA . SER A 1 89 ? -13.023 -6.805 3.000 1.00 92.81 89 SER A CA 1
ATOM 728 C C . SER A 1 89 ? -11.518 -6.928 3.290 1.00 92.81 89 SER A C 1
ATOM 730 O O . SER A 1 89 ? -10.827 -5.971 3.656 1.00 92.81 89 SER A O 1
ATOM 732 N N . LYS A 1 90 ? -10.978 -8.148 3.165 1.00 94.31 90 LYS A N 1
ATOM 733 C CA . LYS A 1 90 ? -9.524 -8.370 3.219 1.00 94.31 90 LYS A CA 1
ATOM 734 C C . LYS A 1 90 ? -8.904 -7.954 1.888 1.00 94.31 90 LYS A C 1
ATOM 736 O O . LYS A 1 90 ? -9.378 -8.384 0.844 1.00 94.31 90 LYS A O 1
ATOM 741 N N . PHE A 1 91 ? -7.779 -7.242 1.921 1.00 94.00 91 PHE A N 1
ATOM 742 C CA . PHE A 1 91 ? -7.022 -6.941 0.703 1.00 94.00 91 PHE A CA 1
ATOM 743 C C . PHE A 1 91 ? -5.510 -7.034 0.916 1.00 94.00 91 PHE A C 1
ATOM 745 O O . PHE A 1 91 ? -4.980 -6.787 2.006 1.00 94.00 91 PHE A O 1
ATOM 752 N N . ASN A 1 92 ? -4.807 -7.406 -0.151 1.00 94.31 92 ASN A N 1
ATOM 753 C CA . ASN A 1 92 ? -3.353 -7.497 -0.181 1.00 94.31 92 ASN A CA 1
ATOM 754 C C . ASN A 1 92 ? -2.769 -6.220 -0.768 1.00 94.31 92 ASN A C 1
ATOM 756 O O . ASN A 1 92 ? -3.260 -5.714 -1.773 1.00 94.31 92 ASN A O 1
ATOM 760 N N . PHE A 1 93 ? -1.685 -5.731 -0.180 1.00 95.44 93 PHE A N 1
ATOM 761 C CA . PHE A 1 93 ? -0.996 -4.560 -0.696 1.00 95.44 93 PHE A CA 1
ATOM 762 C C . PHE A 1 93 ? 0.500 -4.613 -0.437 1.00 95.44 93 PHE A C 1
ATOM 764 O O . PHE A 1 93 ? 1.017 -5.377 0.382 1.00 95.44 93 PHE A O 1
ATOM 771 N N . SER A 1 94 ? 1.205 -3.762 -1.157 1.00 95.44 94 SER A N 1
ATOM 772 C CA . SER A 1 94 ? 2.650 -3.678 -1.169 1.00 95.44 94 SER A CA 1
ATOM 773 C C . SER A 1 94 ? 3.103 -2.287 -0.749 1.00 95.44 94 SER A C 1
ATOM 775 O O . SER A 1 94 ? 2.492 -1.286 -1.117 1.00 95.44 94 SER A O 1
ATOM 777 N N . LEU A 1 95 ? 4.199 -2.209 0.005 1.00 96.06 95 LEU A N 1
ATOM 778 C CA . LEU A 1 95 ? 4.847 -0.951 0.375 1.00 96.06 95 LEU A CA 1
ATOM 779 C C . LEU A 1 95 ? 6.312 -0.953 -0.053 1.00 96.06 95 LEU A C 1
ATOM 781 O O . LEU A 1 95 ? 7.014 -1.948 0.145 1.00 96.06 95 LEU A O 1
ATOM 785 N N . CYS A 1 96 ? 6.793 0.190 -0.542 1.00 94.88 96 CYS A N 1
ATOM 786 C CA . CYS A 1 96 ? 8.225 0.453 -0.621 1.00 94.88 96 CYS A CA 1
ATOM 787 C C . CYS A 1 96 ? 8.815 0.631 0.790 1.00 94.88 96 CYS A C 1
ATOM 789 O O . CYS A 1 96 ? 8.092 0.770 1.785 1.00 94.88 96 CYS A O 1
ATOM 791 N N . VAL A 1 97 ? 10.143 0.655 0.885 1.00 93.50 97 VAL A N 1
ATOM 792 C CA . VAL A 1 97 ? 10.868 0.769 2.162 1.00 93.50 97 VAL A CA 1
ATOM 793 C C . VAL A 1 97 ? 10.475 2.028 2.943 1.00 93.50 97 VAL A C 1
ATOM 795 O O . VAL A 1 97 ? 10.217 1.968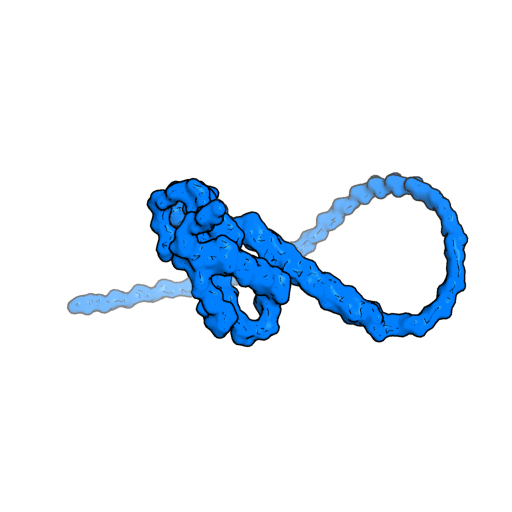 4.148 1.00 93.50 97 VAL A O 1
ATOM 798 N N . ILE A 1 98 ? 10.360 3.165 2.255 1.00 95.44 98 ILE A N 1
ATOM 799 C CA . ILE A 1 98 ? 10.024 4.457 2.869 1.00 95.44 98 ILE A CA 1
ATOM 800 C C . ILE A 1 98 ? 8.621 4.401 3.484 1.00 95.44 98 ILE A C 1
ATOM 802 O O . ILE A 1 98 ? 8.434 4.682 4.670 1.00 95.44 98 ILE A O 1
ATOM 806 N N . CYS A 1 99 ? 7.634 3.965 2.703 1.00 97.44 99 CYS A N 1
ATOM 807 C CA . CYS A 1 99 ? 6.248 3.853 3.146 1.00 97.44 99 CYS A CA 1
ATOM 808 C C . CYS A 1 99 ? 6.067 2.803 4.248 1.00 97.44 99 CYS A C 1
ATOM 810 O O . CYS A 1 99 ? 5.283 3.012 5.177 1.00 97.44 99 CYS A O 1
ATOM 812 N N . HIS A 1 100 ? 6.830 1.708 4.210 1.00 96.12 100 HIS A N 1
ATOM 813 C CA . HIS A 1 100 ? 6.852 0.749 5.308 1.00 96.12 100 HIS A CA 1
ATOM 814 C C . HIS A 1 100 ? 7.307 1.405 6.620 1.00 96.12 100 HIS A C 1
ATOM 816 O O . HIS A 1 100 ? 6.650 1.237 7.651 1.00 96.12 100 HIS A O 1
ATOM 822 N N . ASN A 1 101 ? 8.378 2.199 6.582 1.00 95.81 101 ASN A N 1
ATOM 823 C CA . ASN A 1 101 ? 8.870 2.911 7.758 1.00 95.81 101 ASN A CA 1
ATOM 824 C C . ASN A 1 101 ? 7.852 3.923 8.302 1.00 95.81 101 ASN A C 1
ATOM 826 O O . ASN A 1 101 ? 7.708 4.039 9.522 1.00 95.81 101 ASN A O 1
ATOM 830 N N . ILE A 1 102 ? 7.103 4.608 7.430 1.00 96.94 102 ILE A N 1
ATOM 831 C CA . ILE A 1 102 ? 5.993 5.486 7.837 1.00 96.94 102 ILE A CA 1
ATOM 832 C C . ILE A 1 102 ? 4.943 4.687 8.619 1.00 96.94 102 ILE A C 1
ATOM 834 O O . ILE A 1 102 ? 4.623 5.046 9.754 1.00 96.94 102 ILE A O 1
ATOM 838 N N . MET A 1 103 ? 4.474 3.563 8.073 1.00 96.19 103 MET A N 1
ATOM 839 C CA . MET A 1 103 ? 3.480 2.710 8.738 1.00 96.19 103 MET A CA 1
ATOM 840 C C . MET A 1 103 ? 3.973 2.187 10.090 1.00 96.19 103 MET A C 1
ATOM 842 O O . MET A 1 103 ? 3.225 2.188 11.068 1.00 96.19 103 MET A O 1
ATOM 846 N N . THR A 1 104 ? 5.245 1.796 10.182 1.00 94.50 104 THR A N 1
ATOM 847 C CA . THR A 1 104 ? 5.860 1.357 11.441 1.00 94.50 104 THR A CA 1
ATOM 848 C C . THR A 1 104 ? 5.906 2.484 12.478 1.00 94.50 104 THR A C 1
ATOM 850 O O . THR A 1 104 ? 5.649 2.250 13.661 1.00 94.50 104 THR A O 1
ATOM 853 N N . ARG A 1 105 ? 6.190 3.727 12.067 1.00 95.38 105 ARG A N 1
ATOM 854 C CA . ARG A 1 105 ? 6.167 4.893 12.968 1.00 95.38 105 ARG A CA 1
ATOM 855 C C . ARG A 1 105 ? 4.753 5.191 13.470 1.00 95.38 105 ARG A C 1
ATOM 857 O O . ARG A 1 105 ? 4.588 5.427 14.667 1.00 95.38 105 ARG A O 1
ATOM 864 N N . LEU A 1 106 ? 3.746 5.132 12.595 1.00 94.31 106 LEU A N 1
ATOM 865 C CA . LEU A 1 106 ? 2.336 5.295 12.976 1.00 94.31 106 LEU A CA 1
ATOM 866 C C . LEU A 1 106 ? 1.893 4.217 13.972 1.00 94.31 106 LEU A C 1
ATOM 868 O O . LEU A 1 106 ? 1.200 4.529 14.943 1.00 94.31 106 LEU A O 1
ATOM 872 N N . LYS A 1 107 ? 2.377 2.977 13.804 1.00 90.56 107 LYS A N 1
ATOM 873 C CA . LYS A 1 107 ? 2.146 1.896 14.770 1.00 90.56 107 LYS A CA 1
ATOM 874 C C . LYS A 1 107 ? 2.592 2.282 16.183 1.00 90.56 107 LYS A C 1
ATOM 876 O O . LYS A 1 107 ? 1.805 2.221 17.122 1.00 90.56 107 LYS A O 1
ATOM 881 N N . ARG A 1 108 ? 3.837 2.753 16.315 1.00 89.12 108 ARG A N 1
ATOM 882 C CA . ARG A 1 108 ? 4.437 3.127 17.611 1.00 89.12 108 ARG A CA 1
ATOM 883 C C . ARG A 1 108 ? 3.798 4.363 18.248 1.00 89.12 108 ARG A C 1
ATOM 885 O O . ARG A 1 108 ? 3.693 4.415 19.470 1.00 89.12 108 ARG A O 1
ATOM 892 N N . LYS A 1 109 ? 3.404 5.367 17.451 1.00 86.62 109 LYS A N 1
ATOM 893 C CA . LYS A 1 109 ? 2.763 6.595 17.965 1.00 86.62 109 LYS A CA 1
ATOM 894 C C . LYS A 1 109 ? 1.468 6.280 18.715 1.00 86.62 109 LYS A C 1
ATOM 896 O O . LYS A 1 109 ? 1.252 6.806 19.800 1.00 86.62 109 LYS A O 1
ATOM 901 N N . PHE A 1 110 ? 0.656 5.378 18.175 1.00 79.00 110 PHE A N 1
ATOM 902 C CA . PHE A 1 110 ? -0.579 4.950 18.826 1.00 79.00 110 PHE A CA 1
ATOM 903 C C . PHE A 1 110 ? -0.322 4.214 20.145 1.00 79.00 110 PHE A C 1
ATOM 905 O O . PHE A 1 110 ? -0.943 4.543 21.149 1.00 79.00 110 PHE A O 1
ATOM 912 N N . SER A 1 111 ? 0.646 3.288 20.177 1.00 74.62 111 SER A N 1
ATOM 913 C CA . SER A 1 111 ? 1.007 2.576 21.410 1.00 74.62 111 SER A CA 1
ATOM 914 C C . SER A 1 111 ? 1.445 3.534 22.523 1.00 74.62 111 SER A C 1
ATOM 916 O O . SER A 1 111 ? 1.003 3.385 23.654 1.00 74.62 111 SER A O 1
ATOM 918 N N . LYS A 1 112 ? 2.240 4.568 22.202 1.00 73.00 112 LYS A N 1
ATOM 919 C CA . LYS A 1 112 ? 2.642 5.596 23.181 1.00 73.00 112 LYS A CA 1
ATOM 920 C C . LYS A 1 112 ? 1.457 6.401 23.719 1.00 73.00 112 LYS A C 1
ATOM 922 O O . LYS A 1 112 ? 1.447 6.742 24.898 1.00 73.00 112 LYS A O 1
ATOM 927 N N . ASN A 1 113 ? 0.479 6.715 22.871 1.00 67.50 113 ASN A N 1
ATOM 928 C CA . ASN A 1 113 ? -0.707 7.461 23.289 1.00 67.50 113 ASN A CA 1
ATOM 929 C C . ASN A 1 113 ? -1.614 6.626 24.201 1.00 67.50 113 ASN A C 1
ATOM 931 O O . ASN A 1 113 ? -2.125 7.172 25.172 1.00 67.50 113 ASN A O 1
ATOM 935 N N . ILE A 1 114 ? -1.746 5.316 23.952 1.00 67.81 114 ILE A N 1
ATOM 936 C CA . ILE A 1 114 ? -2.450 4.404 24.869 1.00 67.81 114 ILE A CA 1
ATOM 937 C C . ILE A 1 114 ? -1.762 4.395 26.236 1.00 67.81 114 ILE A C 1
ATOM 939 O O . ILE A 1 114 ? -2.427 4.618 27.242 1.00 67.81 114 ILE A O 1
ATOM 943 N N . THR A 1 115 ? -0.435 4.220 26.280 1.00 65.44 115 THR A N 1
ATOM 944 C CA . THR A 1 115 ? 0.309 4.185 27.551 1.00 65.44 115 THR A CA 1
ATOM 945 C C . THR A 1 115 ? 0.194 5.499 28.331 1.00 65.44 115 THR A C 1
ATOM 947 O O . THR A 1 115 ? 0.042 5.476 29.551 1.00 65.44 115 THR A O 1
ATOM 950 N N . ARG A 1 116 ? 0.218 6.653 27.644 1.00 63.25 116 ARG A N 1
ATOM 951 C CA . ARG A 1 116 ? 0.027 7.964 28.292 1.00 63.25 116 ARG A CA 1
ATOM 952 C C . ARG A 1 116 ? -1.396 8.151 28.819 1.00 63.25 116 ARG A C 1
ATOM 954 O O . ARG A 1 116 ? -1.545 8.631 29.938 1.00 63.25 116 ARG A O 1
ATOM 961 N N . ALA A 1 117 ? -2.412 7.739 28.059 1.00 60.41 117 ALA A N 1
ATOM 962 C CA . ALA A 1 117 ? -3.810 7.814 28.484 1.00 60.41 117 ALA A CA 1
ATOM 963 C C . ALA A 1 117 ? -4.092 6.932 29.714 1.00 60.41 117 ALA A C 1
ATOM 965 O O . ALA A 1 117 ? -4.821 7.348 30.614 1.00 60.41 117 ALA A O 1
ATOM 966 N N . SER A 1 118 ? -3.460 5.756 29.806 1.00 54.47 118 SER A N 1
ATOM 967 C CA . SER A 1 118 ? -3.558 4.896 30.993 1.00 54.47 118 SER A CA 1
ATOM 968 C C . SER A 1 118 ? -2.828 5.459 32.219 1.00 54.47 118 SER A C 1
ATOM 970 O O . SER A 1 118 ? -3.268 5.226 33.337 1.00 54.47 118 SER A O 1
ATOM 972 N N . SER A 1 119 ? -1.752 6.236 32.039 1.00 54.59 119 SER A N 1
ATOM 973 C CA . SER A 1 119 ? -1.032 6.870 33.161 1.00 54.59 119 SER A CA 1
ATOM 974 C C . SER A 1 119 ? -1.697 8.142 33.708 1.00 54.59 119 SER A C 1
ATOM 976 O O . SER A 1 119 ? -1.302 8.632 34.758 1.00 54.59 119 SE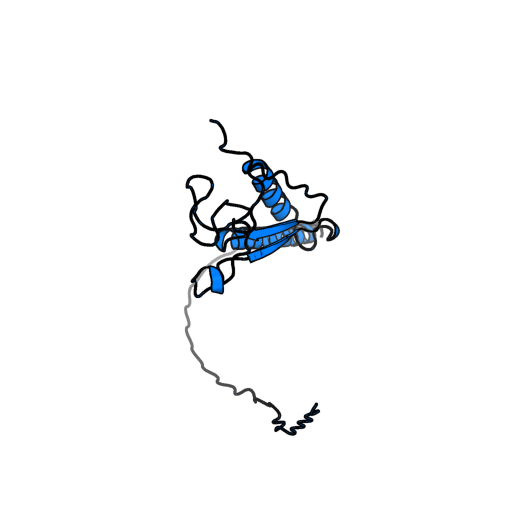R A O 1
ATOM 978 N N . SER A 1 120 ? -2.702 8.690 33.019 1.00 47.28 120 SER A N 1
ATOM 979 C CA . SER A 1 120 ? -3.418 9.908 33.437 1.00 47.28 120 SER A CA 1
ATOM 980 C C . SER A 1 120 ? -4.664 9.658 34.303 1.00 47.28 120 SER A C 1
ATOM 982 O O . SER A 1 120 ? -5.382 10.607 34.600 1.00 47.28 120 SER A O 1
ATOM 984 N N . MET A 1 121 ? -4.927 8.413 34.720 1.00 45.31 121 MET A N 1
ATOM 985 C CA . MET A 1 121 ? -6.125 8.043 35.498 1.00 45.31 121 MET A CA 1
ATOM 986 C C . MET A 1 121 ? -5.867 7.740 36.984 1.00 45.31 121 MET A C 1
ATOM 988 O O . MET A 1 121 ? -6.785 7.331 37.686 1.00 45.31 121 MET A O 1
ATOM 992 N N . THR A 1 122 ? -4.669 8.002 37.512 1.00 42.03 122 THR A N 1
ATOM 993 C CA . THR A 1 122 ? -4.404 7.908 38.958 1.00 42.03 122 THR A CA 1
ATOM 994 C C . THR A 1 122 ? -4.093 9.276 39.564 1.00 42.03 122 THR A C 1
ATOM 996 O O . THR A 1 122 ? -2.994 9.804 39.420 1.00 42.03 122 THR A O 1
ATOM 999 N N . SER A 1 123 ? -5.113 9.794 40.261 1.00 38.69 123 SER A N 1
ATOM 1000 C CA . SER A 1 123 ? -5.085 10.672 41.444 1.00 38.69 123 SER A CA 1
ATOM 1001 C C . SER A 1 123 ? -4.389 12.040 41.361 1.00 38.69 123 SER A C 1
ATOM 1003 O O . SER A 1 123 ? -3.173 12.174 41.470 1.00 38.69 123 SER A O 1
ATOM 1005 N N . LYS A 1 124 ? -5.230 13.087 41.365 1.00 45.03 124 LYS A N 1
ATOM 1006 C CA . LYS A 1 124 ? -4.940 14.357 42.041 1.00 45.03 124 LYS A CA 1
ATOM 1007 C C . LYS A 1 124 ? -4.743 14.090 43.540 1.00 45.03 124 LYS A C 1
ATOM 1009 O O . LYS A 1 124 ? -5.701 13.745 44.221 1.00 45.03 124 LYS A O 1
ATOM 1014 N N . SER A 1 125 ? -3.554 14.368 44.054 1.00 35.62 125 SER A N 1
ATOM 1015 C CA . SER A 1 125 ? -3.391 15.010 45.360 1.00 35.62 125 SER A CA 1
ATOM 1016 C C . SER A 1 125 ? -2.126 15.857 45.321 1.00 35.62 125 SER A C 1
ATOM 1018 O O . SER A 1 125 ? -1.009 15.366 45.180 1.00 35.62 125 SER A O 1
ATOM 1020 N N . SER A 1 126 ? -2.348 17.159 45.377 1.00 39.88 126 SER A N 1
ATOM 1021 C CA . SER A 1 126 ? -1.375 18.233 45.501 1.00 39.88 126 SER A CA 1
ATOM 1022 C C . SER A 1 126 ? -0.488 18.092 46.738 1.00 39.88 126 SER A C 1
ATOM 1024 O O . SER A 1 126 ? -0.998 17.874 47.833 1.00 39.88 126 SER A O 1
ATOM 1026 N N . SER A 1 127 ? 0.811 18.356 46.580 1.00 34.66 127 SER A N 1
ATOM 1027 C CA . SER A 1 127 ? 1.600 19.152 47.531 1.00 34.66 127 SER A CA 1
ATOM 1028 C C . SER A 1 127 ? 2.874 19.680 46.867 1.00 34.66 127 SER A C 1
ATOM 1030 O O . SER A 1 127 ? 3.704 18.928 46.366 1.00 34.66 127 SER A O 1
ATOM 1032 N N . ASN A 1 128 ? 2.981 21.009 46.851 1.00 36.84 128 ASN A N 1
ATOM 1033 C CA . ASN A 1 128 ? 4.176 21.789 46.538 1.00 36.84 128 ASN A CA 1
ATOM 1034 C C . ASN A 1 128 ? 5.349 21.407 47.455 1.00 36.84 128 ASN A C 1
ATOM 1036 O O . ASN A 1 128 ? 5.138 21.278 48.659 1.00 36.84 128 ASN A O 1
ATOM 1040 N N . LYS A 1 129 ? 6.585 21.424 46.934 1.00 36.38 129 LYS A N 1
ATOM 1041 C CA . LYS A 1 129 ? 7.606 22.440 47.283 1.00 36.38 129 LYS A CA 1
ATOM 1042 C C . LYS A 1 129 ? 8.987 22.134 46.673 1.00 36.38 129 LYS A C 1
ATOM 1044 O O . LYS A 1 129 ? 9.547 21.065 46.859 1.00 36.38 129 LYS A O 1
ATOM 1049 N N . ASN A 1 130 ? 9.525 23.199 46.079 1.00 33.31 130 ASN A N 1
ATOM 1050 C CA . ASN A 1 130 ? 10.912 23.672 46.108 1.00 33.31 130 ASN A CA 1
ATOM 1051 C C . ASN A 1 130 ? 11.975 23.144 45.123 1.00 33.31 130 ASN A C 1
ATOM 1053 O O . ASN A 1 130 ? 12.564 22.078 45.241 1.00 33.31 130 ASN A O 1
ATOM 1057 N N . LEU A 1 131 ? 12.265 24.077 44.217 1.00 38.44 131 LEU A N 1
ATOM 1058 C CA . LEU A 1 131 ? 13.522 24.466 43.589 1.00 38.44 131 LEU A CA 1
ATOM 1059 C C . LEU A 1 131 ? 14.731 24.547 44.556 1.00 38.44 131 LEU A C 1
ATOM 1061 O O . LEU A 1 131 ? 14.654 25.254 45.557 1.00 38.44 131 LEU A O 1
ATOM 1065 N N . SER A 1 132 ? 15.864 23.948 44.172 1.00 33.62 132 SER A N 1
ATOM 1066 C CA . SER A 1 132 ? 17.248 24.439 44.382 1.00 33.62 132 SER A CA 1
ATOM 1067 C C . SER A 1 132 ? 18.213 23.501 43.620 1.00 33.62 132 SER A C 1
ATOM 1069 O O . SER A 1 132 ? 18.165 22.287 43.746 1.00 33.62 132 SER A O 1
ATOM 1071 N N . SER A 1 133 ? 18.824 23.960 42.526 1.00 32.78 133 SER A N 1
ATOM 1072 C CA . SER A 1 133 ? 20.150 24.593 42.429 1.00 32.78 133 SER A CA 1
ATOM 1073 C C . SER A 1 133 ? 21.318 23.621 42.150 1.00 32.78 133 SER A C 1
ATOM 1075 O O . SER A 1 133 ? 21.793 22.936 43.043 1.00 32.78 133 SER A O 1
ATOM 1077 N N . ARG A 1 134 ? 21.863 23.767 40.930 1.00 36.06 134 ARG A N 1
ATOM 1078 C CA . ARG A 1 134 ? 23.293 24.013 40.629 1.00 36.06 134 ARG A CA 1
ATOM 1079 C C . ARG A 1 134 ? 24.278 22.830 40.495 1.00 36.06 134 ARG A C 1
ATOM 1081 O O . ARG A 1 134 ? 24.533 22.110 41.443 1.00 36.06 134 ARG A O 1
ATOM 1088 N N . SER A 1 135 ? 24.946 22.846 39.322 1.00 31.80 135 SER A N 1
ATOM 1089 C CA . SER A 1 135 ? 26.324 22.397 38.986 1.00 31.80 135 SER A CA 1
ATOM 1090 C C . SER A 1 135 ? 26.667 20.911 39.191 1.00 31.80 135 SER A C 1
ATOM 1092 O O . SER A 1 135 ? 26.151 20.270 40.081 1.00 31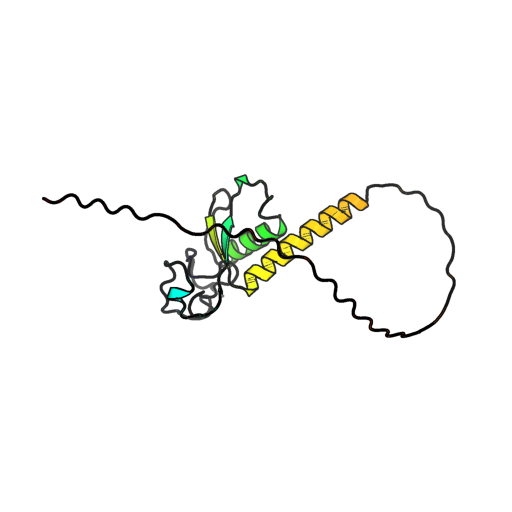.80 135 SER A O 1
ATOM 1094 N N . SER A 1 136 ? 27.540 20.250 38.437 1.00 36.78 136 SER A N 1
ATOM 1095 C CA . SER A 1 136 ? 28.523 20.630 37.418 1.00 36.78 136 SER A CA 1
ATOM 1096 C C . SER A 1 136 ? 28.986 19.345 36.721 1.00 36.78 136 SER A C 1
ATOM 1098 O O . SER A 1 136 ? 28.849 18.248 37.251 1.00 36.78 136 SER A O 1
ATOM 1100 N N . ARG A 1 137 ? 29.570 19.517 35.533 1.00 39.34 137 ARG A N 1
ATOM 1101 C CA . ARG A 1 137 ? 30.397 18.545 34.806 1.00 39.34 137 ARG A CA 1
ATOM 1102 C C . ARG A 1 137 ? 31.282 17.673 35.711 1.00 39.34 137 ARG A C 1
ATOM 1104 O O . ARG A 1 137 ? 32.086 18.215 36.458 1.00 39.34 137 ARG A O 1
ATOM 1111 N N . SER A 1 138 ? 31.334 16.388 35.383 1.00 40.62 138 SER A N 1
ATOM 1112 C CA . SER A 1 138 ? 32.590 15.640 35.274 1.00 40.62 138 SER A CA 1
ATOM 1113 C C . SER A 1 138 ? 32.412 14.510 34.259 1.00 40.62 138 SER A C 1
ATOM 1115 O O . SER A 1 138 ? 31.507 13.683 34.338 1.00 40.62 138 SER A O 1
ATOM 1117 N N . LYS A 1 139 ? 33.247 14.561 33.219 1.00 40.81 139 LYS A N 1
ATOM 1118 C CA . LYS A 1 139 ? 33.531 13.432 32.339 1.00 40.81 139 LYS A CA 1
ATOM 1119 C C . LYS A 1 139 ? 34.440 12.517 33.141 1.00 40.81 139 LYS A C 1
ATOM 1121 O O . LYS A 1 139 ? 35.508 12.985 33.502 1.00 40.81 139 LYS A O 1
ATOM 1126 N N . ASP A 1 140 ? 34.086 11.249 33.283 1.00 40.03 140 ASP A N 1
ATOM 1127 C CA . ASP A 1 140 ? 35.098 10.219 33.459 1.00 40.03 140 ASP A CA 1
ATOM 1128 C C . ASP A 1 140 ? 34.801 9.024 32.564 1.00 40.03 140 ASP A C 1
ATOM 1130 O O . ASP A 1 140 ? 33.730 8.419 32.550 1.00 40.03 140 ASP A O 1
ATOM 1134 N N . LYS A 1 141 ? 35.795 8.778 31.722 1.00 38.41 141 LYS A N 1
ATOM 1135 C CA . LYS A 1 141 ? 35.909 7.714 30.748 1.00 38.41 141 LYS A CA 1
ATOM 1136 C C . LYS A 1 141 ? 36.775 6.663 31.421 1.00 38.41 141 LYS A C 1
ATOM 1138 O O . LYS A 1 141 ? 37.976 6.876 31.533 1.00 38.41 141 LYS A O 1
ATOM 1143 N N . LEU A 1 142 ? 36.207 5.518 31.783 1.00 35.53 142 LEU A N 1
ATOM 1144 C CA . LEU A 1 142 ? 37.013 4.333 32.042 1.00 35.53 142 LEU A CA 1
ATOM 1145 C C . LEU A 1 142 ? 36.443 3.142 31.278 1.00 35.53 142 LEU A C 1
ATOM 1147 O O . LEU A 1 142 ? 35.354 2.643 31.543 1.00 35.53 142 LEU A O 1
ATOM 1151 N N . LYS A 1 143 ? 37.214 2.735 30.268 1.00 34.97 143 LYS A N 1
ATOM 1152 C CA . LYS A 1 143 ? 37.127 1.427 29.631 1.00 34.97 143 LYS A CA 1
ATOM 1153 C C . LYS A 1 143 ? 37.433 0.383 30.703 1.00 34.97 143 LYS A C 1
ATOM 1155 O O . LYS A 1 143 ? 38.493 0.475 31.314 1.00 34.97 143 LYS A O 1
ATOM 1160 N N . ASN A 1 144 ? 36.616 -0.657 30.829 1.00 33.94 144 ASN A N 1
ATOM 1161 C CA . ASN A 1 144 ? 37.207 -1.963 31.066 1.00 33.94 144 ASN A CA 1
ATOM 1162 C C . ASN A 1 144 ? 36.436 -3.078 30.367 1.00 33.94 144 ASN A C 1
ATOM 1164 O O . ASN A 1 144 ? 35.209 -3.081 30.279 1.00 33.94 144 ASN A O 1
ATOM 1168 N N . LEU A 1 145 ? 37.235 -3.959 29.788 1.00 36.81 145 LEU A N 1
ATOM 1169 C CA . LEU A 1 145 ? 36.923 -4.962 28.797 1.00 36.81 145 LEU A CA 1
ATOM 1170 C C . LEU A 1 145 ? 36.923 -6.309 29.518 1.00 36.81 145 LEU A C 1
ATOM 1172 O O . LEU A 1 145 ? 37.975 -6.921 29.642 1.00 36.81 145 LEU A O 1
ATOM 1176 N N . ASN A 1 146 ? 35.766 -6.790 29.970 1.00 36.66 146 ASN A N 1
ATOM 1177 C CA . ASN A 1 146 ? 35.669 -8.138 30.531 1.00 36.66 146 ASN A CA 1
ATOM 1178 C C . ASN A 1 146 ? 34.990 -9.074 29.536 1.00 36.66 146 ASN A C 1
ATOM 1180 O O . ASN A 1 146 ? 33.773 -9.239 29.481 1.00 36.66 146 ASN A O 1
ATOM 1184 N N . LYS A 1 147 ? 35.864 -9.681 28.734 1.00 36.66 147 LYS A N 1
ATOM 1185 C CA . LYS A 1 147 ? 35.665 -10.904 27.965 1.00 36.66 147 LYS A CA 1
ATOM 1186 C C . LYS A 1 147 ? 35.172 -12.001 28.914 1.00 36.66 147 LYS A C 1
ATOM 1188 O O . LYS A 1 147 ? 35.938 -12.485 29.737 1.00 36.66 147 LYS A O 1
ATOM 1193 N N . THR A 1 148 ? 33.910 -12.400 28.793 1.00 35.84 148 THR A N 1
ATOM 1194 C CA . THR A 1 148 ? 33.410 -13.645 29.387 1.00 35.84 148 THR A CA 1
ATOM 1195 C C . THR A 1 148 ? 32.794 -14.504 28.294 1.00 35.84 148 THR A C 1
ATOM 1197 O O . THR A 1 148 ? 31.730 -14.243 27.741 1.00 35.84 148 THR A O 1
ATOM 1200 N N . SER A 1 149 ? 33.581 -15.515 27.953 1.00 37.47 149 SER A N 1
ATOM 1201 C CA . SER A 1 149 ? 33.236 -16.729 27.234 1.00 37.47 149 SER A CA 1
ATOM 1202 C C . SER A 1 149 ? 31.912 -17.317 27.717 1.00 37.47 149 SER A C 1
ATOM 1204 O O . SER A 1 149 ? 31.807 -17.742 28.866 1.00 37.47 149 SER A O 1
ATOM 1206 N N . SER A 1 150 ? 30.926 -17.393 26.827 1.00 41.03 150 SER A N 1
ATOM 1207 C CA . SER A 1 150 ? 29.754 -18.251 27.001 1.00 41.03 150 SER A CA 1
ATOM 1208 C C . SER A 1 150 ? 29.907 -19.457 26.084 1.00 41.03 150 SER A C 1
ATOM 1210 O O . SER A 1 150 ? 30.082 -19.335 24.872 1.00 41.03 150 SER A O 1
ATOM 1212 N N . LEU A 1 151 ? 29.907 -20.617 26.728 1.00 39.88 151 LEU A N 1
ATOM 1213 C CA . LEU A 1 151 ? 30.016 -21.955 26.177 1.00 39.88 151 LEU A CA 1
ATOM 1214 C C . LEU A 1 151 ? 29.012 -22.186 25.041 1.00 39.88 151 LEU A C 1
ATOM 1216 O O . LEU A 1 151 ? 27.801 -22.113 25.237 1.00 39.88 151 LEU A O 1
ATOM 1220 N N . VAL A 1 152 ? 29.532 -22.532 23.865 1.00 35.25 152 VAL A N 1
ATOM 1221 C CA . VAL A 1 152 ? 28.761 -23.166 22.797 1.00 35.25 152 VAL A CA 1
ATOM 1222 C C . VAL A 1 152 ? 28.645 -24.644 23.156 1.00 35.25 152 VAL A C 1
ATOM 1224 O O . VAL A 1 152 ? 29.565 -25.423 22.925 1.00 35.25 152 VAL A O 1
ATOM 1227 N N . VAL A 1 153 ? 27.514 -25.034 23.740 1.00 39.88 153 VAL A N 1
ATOM 1228 C CA . VAL A 1 153 ? 27.067 -26.428 23.703 1.00 39.88 153 VAL A CA 1
ATOM 1229 C C . VAL A 1 153 ? 26.230 -26.566 22.440 1.00 39.88 153 VAL A C 1
ATOM 1231 O O . VAL A 1 153 ? 25.091 -26.113 22.374 1.00 39.88 153 VAL A O 1
ATOM 1234 N N . THR A 1 154 ? 26.805 -27.161 21.401 1.00 38.75 154 THR A N 1
ATOM 1235 C CA . THR A 1 154 ? 26.020 -27.696 20.288 1.00 38.75 154 THR A CA 1
ATOM 1236 C C . THR A 1 154 ? 26.418 -29.147 20.119 1.00 38.75 154 THR A C 1
ATOM 1238 O O . THR A 1 154 ? 27.540 -29.473 19.734 1.00 38.75 154 THR A O 1
ATOM 1241 N N . LEU A 1 155 ? 25.482 -30.012 20.497 1.00 36.38 155 LEU A N 1
ATOM 1242 C CA . LEU A 1 155 ? 25.549 -31.450 20.323 1.00 36.38 155 LEU A CA 1
ATOM 1243 C C . LEU A 1 155 ? 25.748 -31.764 18.837 1.00 36.38 155 LEU A C 1
ATOM 1245 O O . LEU A 1 155 ? 24.950 -31.370 17.987 1.00 36.38 155 LEU A O 1
ATOM 1249 N N . LYS A 1 156 ? 26.828 -32.488 18.539 1.00 37.16 156 LYS A N 1
ATOM 1250 C CA . LYS A 1 156 ? 26.990 -33.220 17.286 1.00 37.16 156 LYS A CA 1
ATOM 1251 C C . LYS A 1 156 ? 26.002 -34.386 17.299 1.00 37.16 156 LYS A C 1
ATOM 1253 O O . LYS A 1 156 ? 26.110 -35.257 18.154 1.00 37.16 156 LYS A O 1
ATOM 1258 N N . MET A 1 157 ? 25.111 -34.450 16.318 1.00 42.69 157 MET A N 1
ATOM 1259 C CA . MET A 1 157 ? 24.580 -35.726 15.841 1.00 42.69 157 MET A CA 1
ATOM 1260 C C . MET A 1 157 ? 25.011 -35.876 14.387 1.00 42.69 157 MET A C 1
ATOM 1262 O O . MET A 1 157 ? 24.702 -35.036 13.544 1.00 42.69 157 MET A O 1
ATOM 1266 N N . GLY A 1 158 ? 25.839 -36.893 14.148 1.00 37.34 158 GLY A N 1
ATOM 1267 C CA . GLY A 1 158 ? 26.327 -37.274 12.830 1.00 37.34 158 GLY A CA 1
ATOM 1268 C C . GLY A 1 158 ? 25.262 -37.982 11.979 1.00 37.34 158 GLY A C 1
ATOM 1269 O O . GLY A 1 158 ? 24.160 -38.249 12.460 1.00 37.34 158 GLY A O 1
ATOM 1270 N N . PRO A 1 159 ? 25.593 -38.269 10.709 1.00 53.69 159 PRO A N 1
ATOM 1271 C CA . PRO A 1 159 ? 24.649 -38.668 9.672 1.00 53.69 159 PRO A CA 1
ATOM 1272 C C . PRO A 1 159 ? 24.566 -40.190 9.522 1.00 53.69 159 PRO A C 1
ATOM 1274 O O . PRO A 1 159 ? 25.594 -40.849 9.589 1.00 53.69 159 PRO A O 1
ATOM 1277 N N . GLN A 1 160 ? 23.371 -40.715 9.248 1.00 37.47 160 GLN A N 1
ATOM 1278 C CA . GLN A 1 160 ? 23.077 -41.999 8.587 1.00 37.47 160 GLN A CA 1
ATOM 1279 C C . GLN A 1 160 ? 21.578 -41.950 8.187 1.00 37.47 160 GLN A C 1
ATOM 1281 O O . GLN A 1 160 ? 20.805 -41.315 8.891 1.00 37.47 160 GLN A O 1
ATOM 1286 N N . LEU A 1 161 ? 21.030 -42.535 7.121 1.00 40.41 161 LEU A N 1
ATOM 1287 C CA . LEU A 1 161 ? 21.479 -43.586 6.218 1.00 40.41 161 LEU A CA 1
ATOM 1288 C C . LEU A 1 161 ? 20.634 -43.502 4.926 1.00 40.41 161 LEU A C 1
ATOM 1290 O O . LEU A 1 161 ? 19.458 -43.141 4.939 1.00 40.41 161 LEU A O 1
ATOM 1294 N N . ILE A 1 162 ? 21.269 -43.852 3.815 1.00 43.19 162 ILE A N 1
ATOM 1295 C CA . ILE A 1 162 ? 20.719 -44.038 2.469 1.00 43.19 162 ILE A CA 1
ATOM 1296 C C . ILE A 1 162 ? 19.685 -45.179 2.453 1.00 43.19 162 ILE A C 1
ATOM 1298 O O . ILE A 1 162 ? 19.961 -46.252 2.978 1.00 43.19 162 ILE A O 1
ATOM 1302 N N . SER A 1 163 ? 18.575 -45.023 1.724 1.00 44.59 163 SER A N 1
ATOM 1303 C CA . SER A 1 163 ? 17.964 -46.156 1.010 1.00 44.59 163 SER A CA 1
ATOM 1304 C C . SER A 1 163 ? 17.390 -45.712 -0.341 1.00 44.59 163 SER A C 1
ATOM 1306 O O . SER A 1 163 ? 16.425 -44.961 -0.448 1.00 44.59 163 SER A O 1
ATOM 1308 N N . LYS A 1 164 ? 18.068 -46.167 -1.399 1.00 48.41 164 LYS A N 1
ATOM 1309 C CA . LYS A 1 164 ? 17.550 -46.285 -2.764 1.00 48.41 164 LYS A CA 1
ATOM 1310 C C . LYS A 1 164 ? 16.603 -47.481 -2.790 1.00 48.41 164 LYS A C 1
ATOM 1312 O O . LYS A 1 164 ? 17.043 -48.567 -2.429 1.00 48.41 164 LYS A O 1
ATOM 1317 N N . ILE A 1 165 ? 15.405 -47.330 -3.346 1.00 50.00 165 ILE A N 1
ATOM 1318 C CA . ILE A 1 165 ? 14.718 -48.440 -4.016 1.00 50.00 165 ILE A CA 1
ATOM 1319 C C . 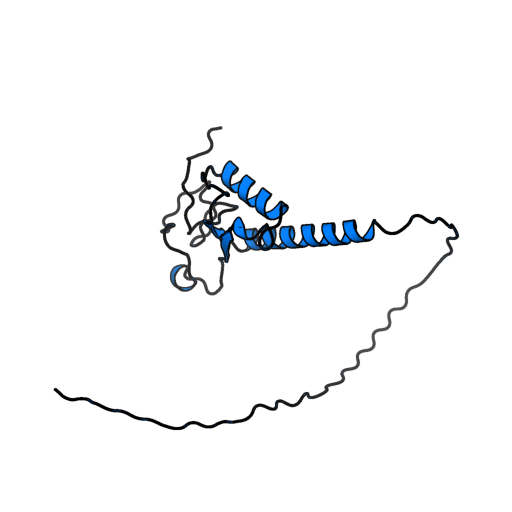ILE A 1 165 ? 14.261 -47.936 -5.385 1.00 50.00 165 ILE A C 1
ATOM 1321 O O . ILE A 1 165 ? 13.444 -47.027 -5.503 1.00 50.00 165 ILE A O 1
ATOM 1325 N N . ARG A 1 166 ? 14.891 -48.508 -6.415 1.00 49.00 166 ARG A N 1
ATOM 1326 C CA . ARG A 1 166 ? 14.430 -48.515 -7.804 1.00 49.00 166 ARG A CA 1
ATOM 1327 C C . ARG A 1 166 ? 13.249 -49.482 -7.875 1.00 49.00 166 ARG A C 1
ATOM 1329 O O . ARG A 1 166 ? 13.396 -50.593 -7.383 1.00 49.00 166 ARG A O 1
ATOM 1336 N N . ASN A 1 167 ? 12.168 -49.108 -8.549 1.00 49.75 167 ASN A N 1
ATOM 1337 C CA . ASN A 1 167 ? 11.321 -50.091 -9.217 1.00 49.75 167 ASN A CA 1
ATOM 1338 C C . ASN A 1 167 ? 11.492 -49.903 -10.722 1.00 49.75 167 ASN A C 1
ATOM 1340 O O . ASN A 1 167 ? 11.391 -48.793 -11.244 1.00 49.75 167 ASN A O 1
ATOM 1344 N N . ILE A 1 168 ? 11.891 -51.006 -11.344 1.00 53.62 168 ILE A N 1
ATOM 1345 C CA . ILE A 1 168 ? 12.100 -51.209 -12.772 1.00 53.62 168 ILE A CA 1
ATOM 1346 C C . ILE A 1 168 ? 10.743 -51.587 -13.384 1.00 53.62 168 ILE A C 1
ATOM 1348 O O . ILE A 1 168 ? 9.884 -52.125 -12.684 1.00 53.62 168 ILE A O 1
ATOM 1352 N N . ALA A 1 169 ? 10.587 -51.211 -14.652 1.00 52.59 169 ALA A N 1
ATOM 1353 C CA . ALA A 1 169 ? 9.484 -51.535 -15.550 1.00 52.59 169 ALA A CA 1
ATOM 1354 C C . ALA A 1 169 ? 9.328 -53.041 -15.810 1.00 52.59 169 ALA A C 1
ATOM 1356 O O . ALA A 1 169 ? 10.337 -53.770 -15.681 1.00 52.59 169 ALA A O 1
#

pLDDT: mean 71.72, std 23.57, range [31.8, 97.44]

Secondary structure (DSSP, 8-state):
----------TTB-TTT-BBTTT--BTTTS---S-TTSPP-HHHHT-SS--EEEEEE-GGGTTSSS-HHHHHHHHHHHHHTT----TTS-EEEEEEHHHHHHHHHHHHHHHHHHHHHHHTSS-----------------------------------------------

Organism: NCBI:txid588596

Radius of gyration: 27.31 Å; chains: 1; bounding box: 52×76×66 Å